Protein AF-A0A7C4Q761-F1 (afdb_monomer_lite)

Radius of gyration: 13.07 Å; chains: 1; bounding box: 30×25×34 Å

Structure (mmCIF, N/CA/C/O backbone):
data_AF-A0A7C4Q761-F1
#
_entry.id   AF-A0A7C4Q761-F1
#
loop_
_atom_site.group_PDB
_atom_site.id
_atom_site.type_symbol
_atom_site.label_atom_id
_atom_site.label_alt_id
_atom_site.label_comp_id
_atom_site.label_asym_id
_atom_site.label_entity_id
_atom_site.label_seq_id
_atom_site.pdbx_PDB_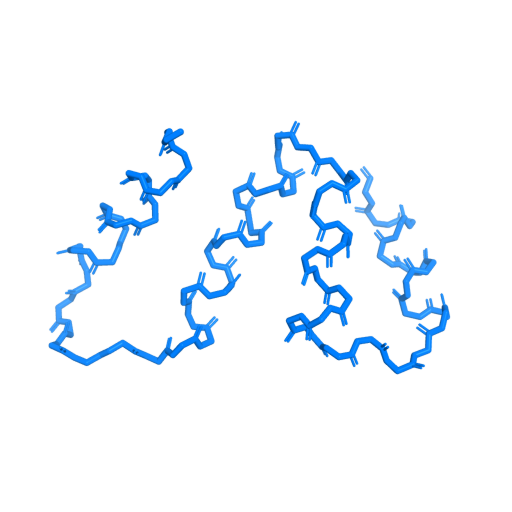ins_code
_atom_site.Cartn_x
_atom_site.Cartn_y
_atom_site.Cartn_z
_atom_site.occupancy
_atom_site.B_iso_or_equiv
_atom_site.auth_seq_id
_atom_site.auth_comp_id
_atom_site.auth_asym_id
_atom_site.auth_atom_id
_atom_site.pdbx_PDB_model_num
ATOM 1 N N . GLU A 1 1 ? -3.786 13.763 -3.029 1.00 64.31 1 GLU A N 1
ATOM 2 C CA . GLU A 1 1 ? -4.522 13.476 -1.773 1.00 64.31 1 GLU A CA 1
ATOM 3 C C . GLU A 1 1 ? -5.548 12.342 -1.888 1.00 64.31 1 GLU A C 1
ATOM 5 O O . GLU A 1 1 ? -5.615 11.525 -0.983 1.00 64.31 1 GLU A O 1
ATOM 10 N N . ASN A 1 2 ? -6.270 12.188 -3.008 1.00 87.25 2 ASN A N 1
ATOM 11 C CA . ASN A 1 2 ? -7.335 11.174 -3.170 1.00 87.25 2 ASN A CA 1
ATOM 12 C C . ASN A 1 2 ? -6.989 9.717 -2.785 1.00 87.25 2 ASN A C 1
ATOM 14 O O . ASN A 1 2 ? -7.872 8.986 -2.344 1.00 87.25 2 ASN A O 1
ATOM 18 N N . ILE A 1 3 ? -5.740 9.272 -2.967 1.00 90.25 3 ILE A N 1
ATOM 19 C CA . ILE A 1 3 ? -5.312 7.917 -2.570 1.00 90.25 3 ILE A CA 1
ATOM 20 C C . ILE A 1 3 ? -5.359 7.759 -1.049 1.00 90.25 3 ILE A C 1
ATOM 22 O O . ILE A 1 3 ? -5.870 6.754 -0.566 1.00 90.25 3 ILE A O 1
ATOM 26 N N . ILE A 1 4 ? -4.870 8.759 -0.313 1.00 91.62 4 ILE A N 1
ATOM 27 C CA . ILE A 1 4 ? -4.819 8.729 1.151 1.00 91.62 4 ILE A CA 1
ATOM 28 C C . ILE A 1 4 ? -6.237 8.680 1.709 1.00 91.62 4 ILE A C 1
ATOM 30 O O . ILE A 1 4 ? -6.540 7.780 2.480 1.00 91.62 4 ILE A O 1
ATOM 34 N N . ASN A 1 5 ? -7.142 9.520 1.201 1.00 94.44 5 ASN A N 1
ATOM 35 C CA . ASN A 1 5 ? -8.547 9.506 1.619 1.00 94.44 5 ASN A CA 1
ATOM 36 C C . ASN A 1 5 ? -9.203 8.130 1.423 1.00 94.44 5 ASN A C 1
ATOM 38 O O . ASN A 1 5 ? -9.962 7.675 2.272 1.00 94.44 5 ASN A O 1
ATOM 42 N N . LYS A 1 6 ? -8.906 7.433 0.316 1.00 92.62 6 LYS A N 1
ATOM 43 C CA . LYS A 1 6 ? -9.423 6.073 0.087 1.00 92.62 6 LYS A CA 1
ATOM 44 C C . LYS A 1 6 ? -8.859 5.067 1.086 1.00 92.62 6 LYS A C 1
ATOM 46 O O . LYS A 1 6 ? -9.618 4.255 1.600 1.00 92.62 6 LYS A O 1
ATOM 51 N N . VAL A 1 7 ? -7.554 5.125 1.347 1.00 93.62 7 VAL A N 1
ATOM 52 C CA . VAL A 1 7 ? -6.893 4.242 2.317 1.00 93.62 7 VAL A CA 1
ATOM 53 C C . VAL A 1 7 ? -7.457 4.482 3.717 1.00 93.62 7 VAL A C 1
ATOM 55 O O . VAL A 1 7 ? -7.867 3.531 4.369 1.00 93.62 7 VAL A O 1
ATOM 58 N N . GLU A 1 8 ? -7.563 5.736 4.153 1.00 93.31 8 GLU A N 1
ATOM 59 C CA . GLU A 1 8 ? -8.144 6.087 5.452 1.00 93.31 8 GLU A CA 1
ATOM 60 C C . GLU A 1 8 ? -9.599 5.641 5.583 1.00 93.31 8 GLU A C 1
ATOM 62 O O . GLU A 1 8 ? -9.984 5.119 6.624 1.00 93.31 8 GLU A O 1
ATOM 67 N N . ASN A 1 9 ? -10.408 5.819 4.536 1.00 93.31 9 ASN A N 1
ATOM 68 C CA . ASN A 1 9 ? -11.802 5.386 4.553 1.00 93.31 9 ASN A CA 1
ATOM 69 C C . ASN A 1 9 ? -11.934 3.859 4.642 1.00 93.31 9 ASN A C 1
ATOM 71 O O . ASN A 1 9 ? -12.818 3.390 5.352 1.00 93.31 9 ASN A O 1
ATOM 75 N N . GLU A 1 10 ? -11.076 3.090 3.960 1.00 92.00 10 GLU A N 1
ATOM 76 C CA . GLU A 1 10 ? -11.047 1.623 4.092 1.00 92.00 10 GLU A CA 1
ATOM 77 C C . GLU A 1 10 ? -10.614 1.197 5.505 1.00 92.00 10 GLU A C 1
ATOM 79 O O . GLU A 1 10 ? -11.201 0.276 6.066 1.00 92.00 10 GLU A O 1
ATOM 84 N N . LEU A 1 11 ? -9.642 1.886 6.114 1.00 92.75 11 LEU A N 1
ATOM 85 C CA . LEU A 1 11 ? -9.188 1.587 7.477 1.00 92.75 11 LEU A CA 1
ATOM 86 C C . LEU A 1 11 ? -10.239 1.934 8.538 1.00 92.75 11 LEU A C 1
ATOM 88 O O . LEU A 1 11 ? -10.462 1.147 9.448 1.00 92.75 11 LEU A O 1
ATOM 92 N N . LYS A 1 12 ? -10.929 3.073 8.404 1.00 91.44 12 LYS A N 1
ATOM 93 C CA . LYS A 1 12 ? -12.002 3.494 9.327 1.00 91.44 12 LYS A CA 1
ATOM 94 C C . LYS A 1 12 ? -13.210 2.556 9.329 1.00 91.44 12 LYS A C 1
ATOM 96 O O . LYS A 1 12 ? -13.991 2.591 10.270 1.00 91.44 12 LYS A O 1
ATOM 101 N N . GLN A 1 13 ? -13.391 1.772 8.267 1.00 90.19 13 GLN A N 1
ATOM 102 C CA . GLN A 1 13 ? -14.448 0.762 8.173 1.00 90.19 13 GLN A CA 1
ATOM 103 C C . GLN A 1 13 ? -14.063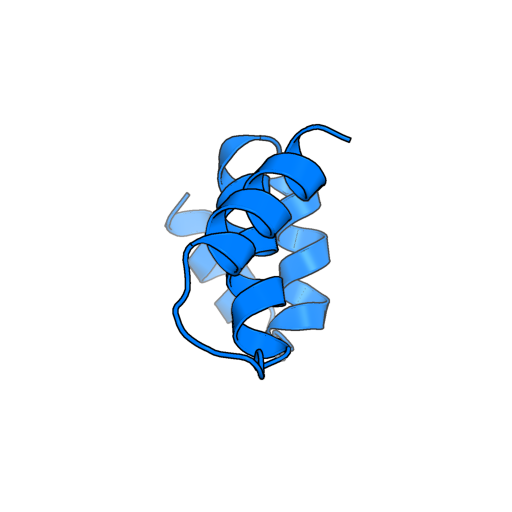 -0.565 8.834 1.00 90.19 13 GLN A C 1
ATOM 105 O O . GLN A 1 13 ? -14.903 -1.454 8.918 1.00 90.19 13 GLN A O 1
ATOM 110 N N . GLN A 1 14 ? -12.809 -0.734 9.264 1.00 87.56 14 GLN A N 1
ATOM 111 C CA . GLN A 1 14 ? -12.410 -1.910 10.023 1.00 87.56 14 GLN A CA 1
ATOM 112 C C . GLN A 1 14 ? -12.776 -1.723 11.494 1.00 87.56 14 GLN A C 1
ATOM 114 O O . GLN A 1 14 ? -12.472 -0.694 12.090 1.00 87.56 14 GLN A O 1
ATOM 119 N N . ASP A 1 15 ? -13.344 -2.760 12.105 1.00 83.19 15 ASP A N 1
ATOM 120 C CA . ASP A 1 15 ? -13.716 -2.772 13.527 1.00 83.19 15 ASP A CA 1
ATOM 121 C C . ASP A 1 15 ? -12.506 -2.932 14.475 1.00 83.19 15 ASP A C 1
ATOM 123 O O . ASP A 1 15 ? -12.654 -3.320 15.633 1.00 83.19 15 ASP A O 1
ATOM 127 N N . SER A 1 16 ? -11.290 -2.661 13.992 1.00 84.69 16 SER A N 1
ATOM 128 C CA . SER A 1 16 ? -10.056 -2.795 14.765 1.00 84.69 16 SER A CA 1
ATOM 129 C C . SER A 1 16 ? -9.518 -1.436 15.196 1.00 84.69 16 SER A C 1
ATOM 131 O O . SER A 1 16 ? -9.384 -0.518 14.390 1.00 84.69 16 SER A O 1
ATOM 133 N N . THR A 1 17 ? -9.137 -1.327 16.467 1.00 86.69 17 THR A N 1
ATOM 134 C CA . THR A 1 17 ? -8.431 -0.157 17.012 1.00 86.69 17 THR A CA 1
ATOM 135 C C . THR A 1 17 ? -6.944 -0.139 16.664 1.00 86.69 17 THR A C 1
ATOM 137 O O . THR A 1 17 ? -6.326 0.922 16.695 1.00 86.69 17 THR A O 1
ATOM 140 N N . GLU A 1 18 ? -6.367 -1.291 16.319 1.00 92.62 18 GLU A N 1
ATOM 141 C CA . GLU A 1 18 ? -4.969 -1.418 15.905 1.00 92.62 18 GLU A CA 1
ATOM 142 C C . GLU A 1 18 ? -4.875 -1.894 14.457 1.00 92.62 18 GLU A C 1
ATOM 144 O O . GLU A 1 18 ? -5.588 -2.805 14.033 1.00 92.62 18 GLU A O 1
ATOM 149 N N . ILE A 1 19 ? -3.974 -1.283 13.689 1.00 91.81 19 ILE A N 1
ATOM 150 C CA . ILE A 1 19 ? -3.785 -1.594 12.274 1.00 91.81 19 ILE A CA 1
ATOM 151 C C . ILE A 1 19 ? -2.329 -1.978 12.047 1.00 91.81 19 ILE A C 1
ATOM 153 O O . ILE A 1 19 ? -1.420 -1.172 12.249 1.00 91.81 19 ILE A O 1
ATOM 157 N N . GLU A 1 20 ? -2.099 -3.196 11.560 1.00 93.69 20 GLU A N 1
ATOM 158 C CA . GLU A 1 20 ? -0.768 -3.600 11.119 1.00 93.69 20 GLU A CA 1
ATOM 159 C C . GLU A 1 20 ? -0.297 -2.719 9.952 1.00 93.69 20 GL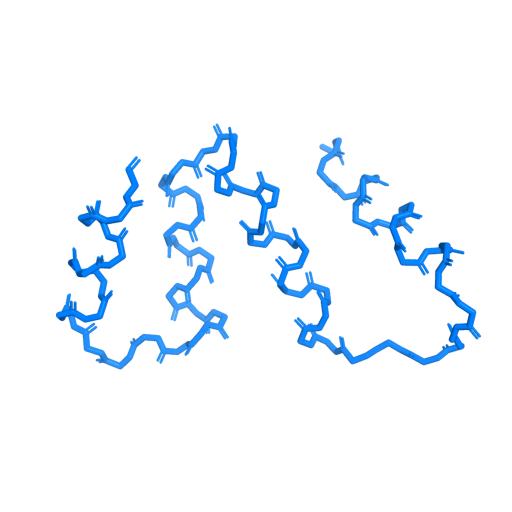U A C 1
ATOM 161 O O . GLU A 1 20 ? -0.986 -2.584 8.936 1.00 93.69 20 GLU A O 1
ATOM 166 N N . SER A 1 21 ? 0.935 -2.206 10.013 1.00 91.75 21 SER A N 1
ATOM 167 C CA . SER A 1 21 ? 1.521 -1.390 8.933 1.00 91.75 21 SER A CA 1
ATOM 168 C C . SER A 1 21 ? 1.502 -2.092 7.566 1.00 91.75 21 SER A C 1
ATOM 170 O O . SER A 1 21 ? 1.434 -1.442 6.519 1.00 91.75 21 SER A O 1
ATOM 172 N N . LYS A 1 22 ? 1.517 -3.432 7.557 1.00 90.56 22 LYS A N 1
ATOM 173 C CA . LYS A 1 22 ? 1.403 -4.250 6.343 1.00 90.56 22 LYS A CA 1
ATOM 174 C C . LYS A 1 22 ? 0.052 -4.069 5.643 1.00 90.56 22 LYS A C 1
ATOM 176 O O . LYS A 1 22 ? 0.012 -4.067 4.413 1.00 90.56 22 LYS A O 1
ATOM 181 N N . ILE A 1 23 ? -1.035 -3.880 6.392 1.00 92.19 23 ILE A N 1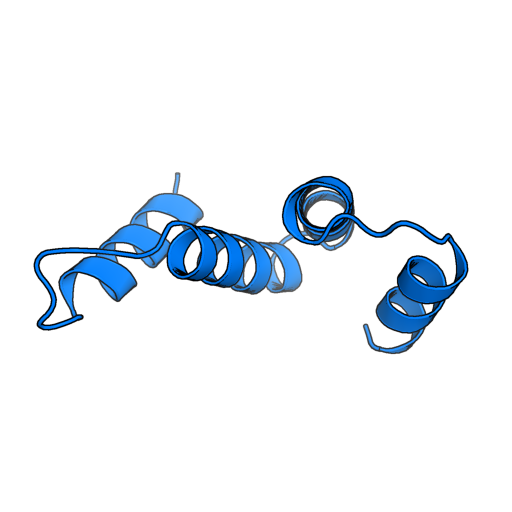
ATOM 182 C CA . ILE A 1 23 ? -2.370 -3.613 5.837 1.00 92.19 23 ILE A CA 1
ATOM 183 C C . ILE A 1 23 ? -2.340 -2.286 5.081 1.00 92.19 23 ILE A C 1
ATOM 185 O O . ILE A 1 23 ? -2.690 -2.245 3.903 1.00 92.19 23 ILE A O 1
ATOM 189 N N . ILE A 1 24 ? -1.819 -1.231 5.713 1.00 93.31 24 ILE A N 1
ATOM 190 C CA . ILE A 1 24 ? -1.709 0.104 5.109 1.00 93.31 24 ILE A CA 1
ATOM 191 C C . ILE A 1 24 ? -0.893 0.042 3.813 1.00 93.31 24 ILE A C 1
ATOM 193 O O . ILE A 1 24 ? -1.345 0.509 2.766 1.00 93.31 24 ILE A O 1
ATOM 197 N N . GLY A 1 25 ? 0.283 -0.592 3.846 1.00 92.38 25 GLY A N 1
ATOM 198 C CA . GLY A 1 25 ? 1.130 -0.717 2.660 1.00 92.38 25 GLY A CA 1
ATOM 199 C C . GLY A 1 25 ? 0.476 -1.513 1.525 1.00 92.38 25 GLY A C 1
ATOM 200 O O . GLY A 1 25 ? 0.586 -1.128 0.360 1.00 92.38 25 GLY A O 1
ATOM 201 N N . ASN A 1 26 ? -0.290 -2.562 1.842 1.00 91.62 26 ASN A N 1
ATOM 202 C CA . ASN A 1 26 ? -1.065 -3.304 0.846 1.00 91.62 26 ASN A CA 1
ATOM 203 C C . ASN A 1 26 ? -2.157 -2.442 0.197 1.00 91.62 26 ASN A C 1
ATOM 205 O O . ASN A 1 26 ? -2.330 -2.496 -1.025 1.00 91.62 26 ASN A O 1
ATOM 209 N N . LEU A 1 27 ? -2.876 -1.637 0.984 1.00 93.44 27 LEU A N 1
ATOM 210 C CA . LEU A 1 27 ? -3.909 -0.735 0.470 1.00 93.44 27 LEU A CA 1
ATOM 211 C C . LEU A 1 27 ? -3.311 0.334 -0.448 1.00 93.44 27 LEU A C 1
ATOM 213 O O . LEU A 1 27 ? -3.805 0.537 -1.559 1.00 93.44 27 LEU A O 1
ATOM 217 N N . VAL A 1 28 ? -2.201 0.952 -0.040 1.00 93.75 28 VAL A N 1
ATOM 218 C CA . VAL A 1 28 ? -1.474 1.929 -0.863 1.00 93.75 28 VAL A CA 1
ATOM 219 C C . VAL A 1 28 ? -1.011 1.294 -2.176 1.00 93.75 28 VAL A C 1
ATOM 221 O O . VAL A 1 28 ? -1.297 1.829 -3.248 1.00 93.75 28 VAL A O 1
ATOM 224 N N . ALA A 1 29 ? -0.383 0.116 -2.122 1.00 90.19 29 ALA A N 1
ATOM 225 C CA . ALA A 1 29 ? 0.068 -0.612 -3.307 1.00 90.19 29 ALA A CA 1
ATOM 226 C C . ALA A 1 29 ? -1.093 -0.939 -4.267 1.00 90.19 29 ALA A C 1
ATOM 228 O O . ALA A 1 29 ? -0.978 -0.743 -5.478 1.00 90.19 29 ALA A O 1
ATOM 229 N N . LYS A 1 30 ? -2.243 -1.377 -3.738 1.00 90.50 30 LYS A N 1
ATOM 230 C CA . LYS A 1 30 ? -3.457 -1.670 -4.519 1.00 90.50 30 LYS A CA 1
ATOM 231 C C . LYS A 1 30 ? -3.999 -0.435 -5.238 1.00 90.50 30 LYS A C 1
ATOM 233 O O . LYS A 1 30 ? -4.424 -0.548 -6.387 1.00 90.50 30 LYS A O 1
ATOM 238 N N . GLN A 1 31 ? -4.012 0.726 -4.582 1.00 92.88 31 GLN A N 1
ATOM 239 C CA . GLN A 1 31 ? -4.473 1.971 -5.202 1.00 92.88 31 GLN A CA 1
ATOM 240 C C . GLN A 1 31 ? -3.467 2.473 -6.249 1.00 92.88 31 GLN A C 1
ATOM 242 O O . GLN A 1 31 ? -3.877 2.828 -7.353 1.00 92.88 31 GLN A O 1
ATOM 247 N N . LEU A 1 32 ? -2.162 2.428 -5.949 1.00 91.38 32 LEU A N 1
ATOM 248 C CA . LEU A 1 32 ? -1.105 2.819 -6.888 1.00 91.38 32 LEU A CA 1
ATOM 249 C C . LEU A 1 32 ? -1.129 1.968 -8.162 1.00 91.38 32 LEU A C 1
ATOM 251 O O . LEU A 1 32 ? -1.086 2.533 -9.249 1.00 91.38 32 LEU A O 1
ATOM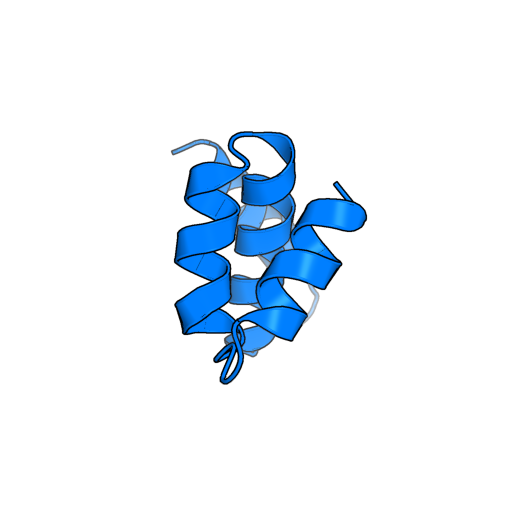 255 N N . LYS A 1 33 ? -1.310 0.642 -8.050 1.00 87.38 33 LYS A N 1
ATOM 256 C CA . LYS A 1 33 ? -1.367 -0.277 -9.206 1.00 87.38 33 LYS A CA 1
ATOM 257 C C . LYS A 1 33 ? -2.425 0.124 -10.244 1.00 87.38 33 LYS A C 1
ATOM 259 O O . LYS A 1 33 ? -2.255 -0.159 -11.424 1.00 87.38 33 LYS A O 1
ATOM 264 N N . LYS A 1 34 ? -3.507 0.784 -9.815 1.00 89.31 34 LYS A N 1
ATOM 265 C CA . LYS A 1 34 ? -4.606 1.234 -10.688 1.00 89.31 34 LYS A CA 1
ATOM 266 C C . LYS A 1 34 ? -4.359 2.588 -11.349 1.00 89.31 34 LYS A C 1
ATOM 268 O O . LYS A 1 34 ? -5.001 2.885 -12.347 1.00 89.31 34 LYS A O 1
ATOM 273 N N . ILE A 1 35 ? -3.516 3.423 -10.750 1.00 90.62 35 ILE A N 1
ATOM 274 C CA . ILE A 1 35 ? -3.371 4.835 -11.124 1.00 90.62 35 ILE A CA 1
ATOM 275 C C . ILE A 1 35 ? -2.060 5.056 -11.875 1.00 90.62 35 ILE A C 1
ATOM 277 O O . ILE A 1 35 ? -2.053 5.726 -12.900 1.00 90.62 35 ILE A O 1
ATOM 281 N N . ASP A 1 36 ? -0.963 4.489 -11.373 1.00 89.94 36 ASP A N 1
ATOM 282 C CA . ASP A 1 36 ? 0.372 4.665 -11.933 1.00 89.94 36 ASP A CA 1
ATOM 283 C C . ASP A 1 36 ? 1.226 3.417 -11.667 1.00 89.94 36 ASP A C 1
ATOM 285 O O . ASP A 1 36 ? 1.620 3.114 -10.533 1.00 89.94 36 ASP A O 1
ATOM 289 N N . LYS A 1 37 ? 1.536 2.698 -12.753 1.00 84.44 37 LYS A N 1
ATOM 290 C CA . LYS A 1 37 ? 2.354 1.482 -12.718 1.00 84.44 37 LYS A CA 1
ATOM 291 C C . LYS A 1 37 ? 3.787 1.766 -12.242 1.00 84.44 37 LYS A C 1
ATOM 293 O O . LYS A 1 37 ? 4.327 0.970 -11.480 1.00 84.44 37 LYS A O 1
ATOM 298 N N . VAL A 1 38 ? 4.394 2.893 -12.621 1.00 88.50 38 VAL A N 1
ATOM 299 C CA . VAL A 1 38 ? 5.767 3.254 -12.218 1.00 88.50 38 VAL A CA 1
ATOM 300 C C . VAL A 1 38 ? 5.811 3.586 -10.728 1.00 88.50 38 VAL A C 1
ATOM 302 O O . VAL A 1 38 ? 6.691 3.113 -10.005 1.00 88.50 38 VAL A O 1
ATOM 305 N N . ALA A 1 39 ? 4.838 4.353 -10.233 1.00 90.56 39 ALA A N 1
ATOM 306 C CA . ALA A 1 39 ? 4.744 4.661 -8.809 1.00 90.56 39 ALA A CA 1
ATOM 307 C C . ALA A 1 39 ? 4.497 3.403 -7.958 1.00 90.56 39 ALA A C 1
ATOM 309 O O . ALA A 1 39 ? 5.130 3.251 -6.912 1.00 90.56 39 ALA A O 1
ATOM 310 N N . TYR A 1 40 ? 3.636 2.487 -8.422 1.00 89.38 40 TYR A N 1
ATOM 311 C CA . TYR A 1 40 ? 3.421 1.180 -7.791 1.00 89.38 40 TYR A CA 1
ATOM 312 C C . TYR A 1 40 ? 4.721 0.387 -7.662 1.00 89.38 40 TYR A C 1
ATOM 314 O O . TYR A 1 40 ? 5.034 -0.095 -6.578 1.00 89.38 40 TYR A O 1
ATOM 322 N N . ILE A 1 41 ? 5.496 0.302 -8.742 1.00 84.31 41 ILE A N 1
ATOM 323 C CA . ILE A 1 41 ? 6.768 -0.423 -8.788 1.00 84.31 41 ILE A CA 1
ATOM 324 C C . ILE A 1 41 ? 7.768 0.124 -7.766 1.00 84.31 41 ILE A C 1
ATOM 326 O O . ILE A 1 41 ? 8.305 -0.642 -6.967 1.00 84.31 41 ILE A O 1
ATOM 330 N N . ARG A 1 42 ? 7.979 1.447 -7.740 1.00 88.06 42 ARG A N 1
ATOM 331 C CA . ARG A 1 42 ? 8.898 2.087 -6.779 1.00 88.06 42 ARG A CA 1
ATOM 332 C C . ARG A 1 42 ? 8.458 1.886 -5.333 1.00 88.06 42 ARG A C 1
ATOM 334 O O . ARG A 1 42 ? 9.288 1.766 -4.443 1.00 88.06 42 ARG A O 1
ATOM 341 N N . PHE A 1 43 ? 7.150 1.899 -5.090 1.00 90.31 43 PHE A N 1
ATOM 342 C CA . PHE A 1 43 ? 6.612 1.648 -3.759 1.00 90.31 43 PHE A CA 1
ATOM 343 C C . PHE A 1 43 ? 6.811 0.182 -3.358 1.00 90.31 43 PHE A C 1
ATOM 345 O O . PHE A 1 43 ? 7.266 -0.116 -2.255 1.00 90.31 43 PHE A O 1
ATOM 352 N N . ALA A 1 44 ? 6.489 -0.741 -4.264 1.00 86.31 44 ALA A N 1
ATOM 353 C CA . ALA A 1 44 ? 6.535 -2.169 -4.013 1.00 86.31 44 ALA A CA 1
ATOM 354 C C . ALA A 1 44 ? 7.970 -2.693 -3.833 1.00 86.31 44 ALA A C 1
ATOM 356 O O . ALA A 1 44 ? 8.155 -3.583 -3.007 1.00 86.31 44 ALA A O 1
ATOM 357 N N . SER A 1 45 ? 8.977 -2.113 -4.501 1.00 83.50 45 SER A N 1
ATOM 358 C CA . SER A 1 45 ? 10.391 -2.482 -4.307 1.00 83.50 45 SER A CA 1
ATOM 359 C C . SER A 1 45 ? 10.860 -2.330 -2.866 1.00 83.50 45 SER A C 1
ATOM 361 O O . SER A 1 45 ? 11.503 -3.233 -2.334 1.00 83.50 45 SER A O 1
ATOM 363 N N . VAL A 1 46 ? 10.457 -1.251 -2.198 1.00 85.88 46 VAL A N 1
ATOM 364 C CA . VAL A 1 46 ? 10.772 -1.032 -0.783 1.00 85.88 46 VAL A CA 1
ATOM 365 C C . VAL A 1 46 ? 9.819 -1.816 0.117 1.00 85.88 46 VAL A C 1
ATOM 367 O O . VAL A 1 46 ? 10.261 -2.525 1.019 1.00 85.88 46 VAL A O 1
ATOM 370 N N . PHE A 1 47 ? 8.509 -1.719 -0.130 1.00 86.44 47 PHE A N 1
ATOM 371 C CA . PHE A 1 47 ? 7.490 -2.300 0.747 1.00 86.44 47 PHE A CA 1
ATOM 372 C C . PHE A 1 47 ? 7.549 -3.831 0.808 1.00 86.44 47 PHE A C 1
ATOM 374 O O . PHE A 1 47 ? 7.402 -4.409 1.884 1.00 86.44 47 PHE A O 1
ATOM 381 N N . ARG A 1 48 ? 7.765 -4.500 -0.329 1.00 75.62 48 ARG A N 1
ATOM 382 C CA . ARG A 1 48 ? 7.851 -5.965 -0.390 1.00 75.62 48 ARG A CA 1
ATOM 383 C C . ARG A 1 48 ? 9.267 -6.495 -0.206 1.00 75.62 48 ARG A C 1
ATOM 385 O O . ARG A 1 48 ? 9.406 -7.707 -0.114 1.00 75.62 48 ARG A O 1
ATOM 392 N N . ARG A 1 49 ? 10.279 -5.614 -0.126 1.00 68.31 49 ARG A N 1
ATOM 393 C CA . ARG A 1 49 ? 11.701 -5.972 -0.251 1.00 68.31 49 ARG A CA 1
ATOM 394 C C . ARG A 1 49 ? 11.882 -6.956 -1.404 1.00 68.31 49 ARG A C 1
ATOM 396 O O . ARG A 1 49 ? 12.210 -8.114 -1.169 1.00 68.31 49 ARG A O 1
ATOM 403 N N . PHE A 1 50 ? 11.608 -6.520 -2.632 1.00 58.78 50 PHE A N 1
ATOM 404 C CA . PHE A 1 50 ? 11.992 -7.337 -3.782 1.00 58.78 50 PHE A CA 1
ATOM 405 C C . PHE A 1 50 ? 13.515 -7.465 -3.743 1.00 58.78 50 PHE A C 1
ATOM 407 O O . PHE A 1 50 ? 14.222 -6.475 -3.923 1.00 58.78 50 PHE A O 1
ATOM 414 N N . VAL A 1 51 ? 13.993 -8.650 -3.369 1.00 50.38 51 VAL A N 1
ATOM 415 C CA . VAL A 1 51 ? 15.425 -8.944 -3.270 1.00 50.38 51 VAL A CA 1
ATOM 416 C C . VAL A 1 51 ? 15.997 -9.145 -4.673 1.00 50.38 51 VAL A C 1
ATOM 418 O O . VAL A 1 51 ? 17.135 -8.755 -4.910 1.00 50.38 51 VAL A O 1
ATOM 421 N N . ASP A 1 52 ? 15.172 -9.627 -5.610 1.00 54.69 52 ASP A N 1
ATOM 422 C CA . ASP A 1 52 ? 15.604 -10.051 -6.937 1.00 54.69 52 ASP A CA 1
ATOM 423 C C . ASP A 1 52 ? 14.835 -9.385 -8.088 1.00 54.69 52 ASP A C 1
ATOM 425 O O . ASP A 1 52 ? 13.635 -9.093 -8.018 1.00 54.69 52 ASP A O 1
ATOM 429 N N . LEU A 1 53 ? 15.565 -9.148 -9.182 1.00 55.88 53 LEU A N 1
ATOM 430 C CA . LEU A 1 53 ? 15.067 -8.540 -10.419 1.00 55.88 53 LEU A CA 1
ATOM 431 C C . LEU A 1 53 ? 14.056 -9.458 -11.133 1.00 55.88 53 LEU A C 1
ATOM 433 O O . LEU A 1 53 ? 13.172 -8.963 -11.833 1.00 55.88 53 LEU A O 1
ATOM 437 N N . GLU A 1 54 ? 14.133 -10.778 -10.923 1.00 60.16 54 GLU A N 1
ATOM 438 C CA . GLU A 1 54 ? 13.181 -11.731 -11.503 1.00 60.16 54 GLU A CA 1
ATOM 439 C C . GLU A 1 54 ? 11.774 -11.603 -10.903 1.00 60.16 54 GLU A C 1
ATOM 441 O O . GLU A 1 54 ? 10.789 -11.686 -11.640 1.00 60.16 54 GLU A O 1
ATOM 446 N N . ASP A 1 55 ? 11.654 -11.334 -9.597 1.00 64.88 55 ASP A N 1
ATOM 447 C CA . ASP A 1 55 ? 10.358 -11.069 -8.951 1.00 64.88 55 ASP A CA 1
ATOM 448 C C . ASP A 1 55 ? 9.711 -9.802 -9.521 1.00 64.88 55 ASP A C 1
ATOM 450 O O . ASP A 1 55 ? 8.491 -9.720 -9.706 1.00 64.88 55 ASP A O 1
ATOM 454 N N . PHE A 1 56 ? 10.549 -8.818 -9.847 1.00 66.38 56 PHE A N 1
ATOM 455 C CA . PHE A 1 56 ? 10.130 -7.582 -10.481 1.00 66.38 56 PHE A CA 1
ATOM 456 C C . PHE A 1 56 ? 9.640 -7.808 -11.923 1.00 66.38 56 PHE A C 1
ATOM 458 O O . PHE A 1 56 ? 8.544 -7.363 -12.279 1.00 66.38 56 PHE A O 1
ATOM 465 N N . GLU A 1 57 ? 10.392 -8.550 -12.740 1.00 66.62 57 GLU A N 1
ATOM 466 C CA . GLU A 1 57 ? 9.976 -8.917 -14.100 1.00 66.62 57 GLU A CA 1
ATOM 467 C C . GLU A 1 57 ? 8.713 -9.789 -14.117 1.00 66.62 57 GLU A C 1
ATOM 469 O O . GLU A 1 57 ? 7.847 -9.627 -14.983 1.00 66.62 57 GLU A O 1
ATOM 474 N N . ALA A 1 58 ? 8.571 -10.702 -13.154 1.00 72.25 58 ALA A N 1
ATOM 475 C CA . ALA A 1 58 ? 7.387 -11.540 -13.020 1.00 72.25 58 ALA A CA 1
ATOM 476 C C . ALA A 1 58 ? 6.133 -10.713 -12.695 1.00 72.25 58 ALA A C 1
ATOM 478 O O . ALA A 1 58 ? 5.059 -10.997 -13.229 1.00 72.25 58 ALA A O 1
ATOM 479 N N . GLU A 1 59 ? 6.246 -9.677 -11.858 1.00 66.81 59 GLU A N 1
ATOM 480 C CA . GLU A 1 59 ? 5.128 -8.771 -11.570 1.00 66.81 59 GLU A CA 1
ATOM 481 C C . GLU A 1 59 ? 4.810 -7.853 -12.763 1.00 66.81 59 GLU A C 1
ATOM 483 O O . GLU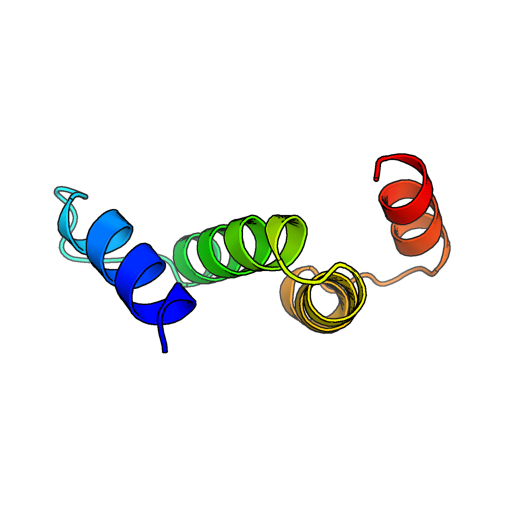 A 1 59 ? 3.633 -7.597 -13.026 1.00 66.81 59 GLU A O 1
ATOM 488 N N . LEU A 1 60 ? 5.815 -7.428 -13.544 1.00 69.31 60 LEU A N 1
ATOM 489 C CA . LEU A 1 60 ? 5.602 -6.710 -14.811 1.00 69.31 60 LEU A CA 1
ATOM 490 C C . LEU A 1 60 ? 4.823 -7.547 -15.834 1.00 69.31 60 LEU A C 1
ATOM 492 O O . LEU A 1 60 ? 3.951 -7.012 -16.512 1.00 69.31 60 LEU A O 1
ATOM 496 N N . LYS A 1 61 ? 5.089 -8.857 -15.920 1.00 73.69 61 LYS A N 1
ATOM 497 C CA . LYS A 1 61 ? 4.359 -9.780 -16.813 1.00 73.69 61 LYS A CA 1
ATOM 498 C C . LYS A 1 61 ? 2.901 -10.024 -16.395 1.00 73.69 61 LYS A C 1
ATOM 500 O O . LYS A 1 61 ? 2.115 -10.490 -17.213 1.00 73.69 61 LYS A O 1
ATOM 505 N N . LYS A 1 62 ? 2.531 -9.739 -15.139 1.00 67.50 62 LYS A N 1
ATOM 506 C CA . LYS A 1 62 ? 1.161 -9.893 -14.600 1.00 67.50 62 LYS A CA 1
ATOM 507 C C . LYS A 1 62 ? 0.295 -8.629 -14.734 1.00 67.50 62 LYS A C 1
ATOM 509 O O . LYS A 1 62 ? -0.834 -8.616 -14.237 1.00 67.50 62 LYS A O 1
ATOM 514 N N . LEU A 1 63 ? 0.837 -7.556 -15.306 1.00 61.94 63 LEU A N 1
ATOM 515 C CA . LEU A 1 63 ? 0.253 -6.211 -15.382 1.00 61.94 63 LEU A CA 1
ATOM 516 C C . LEU A 1 63 ? -0.241 -5.869 -16.786 1.00 61.94 63 LEU A C 1
ATOM 518 O O . LEU A 1 63 ? -1.076 -4.933 -16.861 1.00 61.94 63 LEU A O 1
#

pLDDT: mean 83.17, std 12.11, range [50.38, 94.44]

Secondary structure (DSSP, 8-state):
-HHHHHHHHHHHTSS-S---HHHHHHHHHHHHHHH-HHHHHHHHHHHTT--SHHHHHHHHHT-

Foldseek 3Di:
DVLVVVLVVVVVPDPDPDDDVLSSLVSSLVVCVVPPVVVSLVSCCVSVVPVDVVVVVVVVVVD

Sequence (63 aa):
ENIINKVENELKQQDSTEIESKIIGNLVAKQLKKIDKVAYIRFASVFRRFVDLEDFEAELKKL

=== Feature glossary ===
The record interleaves many kinds of information about one protein. Here is each kind framed as the question it answers.

Q: What known structures does this most resemble?
A: Structural nearest neighbors (via Foldseek easy-search vs the PDB). Reported per hit: target PDB id, E-value, and alignment TM-score. A TM-score above ~0.5 is the conventional threshold for 'same fold'.

Q: Where is each backbone atom in 3D?
A: The mmCIF table is the protein's shape written out atom by atom. For each backbone N, Cα, C, and carbonyl O, it records an (x, y, z) coordinate triple in Å plus the residue type, chain letter, and residue number.

Q: What are the backbone torsion angles?
A: The φ/ψ torsion pair specifies the backbone conformation at each residue. φ rotates about the N–Cα bond, ψ about the Cα–C bond. Steric clashes forbid most of the (φ, ψ) plane — the allowed regions (α-helix basin, β-sheet basin, left-handed helix) are the Ramachandran-allowed regions.

Q: Which residues are buried vs exposed?
A: Solvent-accessible surface area (SASA) is the area in Å² traced out by the centre of a 1.4 Å probe sphere (a water molecule) rolled over the protein's van der Waals surface (Shrake–Rupley / Lee–Richards construction). Buried residues have near-zero SASA; fully exposed residues can exceed 200 Å². The total SASA scales roughly with the number of surface residues.

Q: How confident is the AlphaFold model at each residue?
A: pLDDT is the predicted lDDT-Cα score: AlphaFold's confidence that the local environment of each residue (all inter-atomic distances within 15 Å) is correctly placed. It is a per-residue number between 0 and 100, with higher meaning more reliable.

Q: What does the local fold look like, residue by residue?
A: 3Di is Foldseek's structural alphabet. Each residue is assigned one of twenty discrete states based on how its Cα sits relative to its spatial (not sequential) neighbors. Aligning 3Di strings finds structural homologs roughly as well as full 3D superposition, but orders of magnitude faster.

Q: How big and how compact is the whole molecule?
A: Radius of gyration (Rg) is the root-mean-square distance of Cα atoms from their centroid — a single number for overall size and compactness. A globular domain of N residues has Rg ≈ 2.2·N^0.38 Å; an extended or disordered chain has a much larger Rg. The Cα contact count is the number of residue pairs whose Cα atoms are within 8 Å and are more than four positions apart in sequence — a standard proxy for tertiary packing density. The bounding box is the smallest axis-aligned box enclosing all Cα atoms.

Q: Which residues are in helices, strands, or loops?
A: DSSP 8-state secondary structure assigns each residue one of H (α-helix), G (3₁₀-helix), I (π-helix), E (extended β-strand), B (isolated β-bridge), T (hydrogen-bonded turn), S (bend), or '-' (coil). The assignment is computed from backbone hydrogen-bond geometry via the Kabsch–Sander algorithm.

Q: How mobile is each atom in the crystal?
A: Crystallographic B-factors measure how much each atom's electron density is smeared out, in Å². They rise in mobile loops and surface residues and fall in the buried interior. In AlphaFold models this column is repurposed to hold pLDDT instead.

Q: What if only a Cα trace is available?
A: P-SEA three-state annotation labels each residue as helix, strand, or coil based purely on the geometry of the Cα trace. It serves as a fallback when the full backbone (and thus DSSP) is unavailable.

Q: What family and function is it annotated with?
A: Database cross-references. InterPro integrates a dozen domain/family signature databases into unified entries with residue-range hits. GO terms attach function/process/location labels with evidence codes. CATH codes position the fold in a four-level structural taxonomy. Organism is the NCBI-taxonomy species name.

Q: Are the domains correctly placed relative to each other?
A: Predicted Aligned Error (PAE) is an AlphaFold confidence matrix: entry (i, j) is the expected error in the position of residue j, in ångströms, when the prediction is superimposed on the true structure at residue i. Low PAE within a block of residues means that block is internally rigid and well-predicted; high PAE between two blocks means their relative placement is uncertain even if each block individually is confident.

Q: What do the diagnostic plots show?
A: Three diagnostic plots accompany the record. The Cα contact map visualizes the tertiary structure as a 2D adjacency matrix (8 Å cutoff, sequence-local contacts suppressed). The Ramachandran plot shows the distribution of backbone (φ, ψ) torsions, with points in the α and β basins reflecting secondary structure content. The PAE plot shows AlphaFold's inter-residue confidence as a color matrix.

Q: What is the amino-acid chain?
A: Primary structure: the covalent order of the twenty standard amino acids along the backbone. Two proteins with the same sequence will (almost always) fold to the same structure; two with 30% identity often share a fold but not the details.

Q: What do the rendered images show?
A: The six renders are orthographic views along the three Cartesian axes in both directions. Representation (cartoon, sticks, or surface) and color scheme (sequence-rainbow or by-chain) vary across proteins so the training set covers all the common visualization conventions.